Protein AF-A0A0C2DVJ7-F1 (afdb_monomer_lite)

Structure (mmCIF, N/CA/C/O backbone):
data_AF-A0A0C2DVJ7-F1
#
_entry.id   AF-A0A0C2DVJ7-F1
#
loop_
_atom_site.group_PDB
_atom_site.id
_atom_site.type_symbol
_atom_site.label_atom_id
_atom_site.label_alt_id
_atom_site.label_comp_id
_atom_site.label_asym_id
_atom_site.label_entity_id
_atom_site.label_seq_id
_atom_site.pdbx_PDB_ins_code
_atom_site.Cartn_x
_atom_site.Cartn_y
_atom_site.Cartn_z
_atom_site.occupancy
_atom_site.B_iso_or_equiv
_atom_site.auth_seq_id
_atom_site.auth_comp_id
_atom_site.auth_asym_id
_atom_site.auth_atom_id
_atom_site.pdbx_PDB_model_num
ATOM 1 N N . MET A 1 1 ? -16.465 5.900 8.524 1.00 79.44 1 MET A N 1
ATOM 2 C CA . MET A 1 1 ? -15.133 6.491 8.784 1.00 79.44 1 MET A CA 1
ATOM 3 C C . MET A 1 1 ? -14.149 5.892 7.793 1.00 79.44 1 MET A C 1
ATOM 5 O O . MET A 1 1 ? -14.218 4.691 7.573 1.00 79.44 1 MET A O 1
ATOM 9 N N . LEU A 1 2 ? -13.291 6.706 7.175 1.00 87.19 2 LEU A N 1
ATOM 10 C CA . LEU A 1 2 ? -12.250 6.259 6.244 1.00 87.19 2 LEU A CA 1
ATOM 11 C C . LEU A 1 2 ? -10.895 6.259 6.957 1.00 87.19 2 LEU A C 1
ATOM 13 O O . LEU A 1 2 ? -10.567 7.232 7.633 1.00 87.19 2 LEU A O 1
ATOM 17 N N . ILE A 1 3 ? -10.114 5.195 6.780 1.00 90.06 3 ILE A N 1
ATOM 18 C CA . ILE A 1 3 ? -8.724 5.129 7.235 1.00 90.06 3 ILE A CA 1
ATOM 19 C C . ILE A 1 3 ? -7.843 4.972 6.000 1.00 90.06 3 ILE A C 1
ATOM 21 O O . ILE A 1 3 ? -7.950 3.977 5.287 1.00 90.06 3 ILE A O 1
ATOM 25 N N . ALA A 1 4 ? -7.007 5.970 5.733 1.00 91.56 4 ALA A N 1
ATOM 26 C CA . ALA A 1 4 ? -6.035 5.954 4.652 1.00 91.56 4 ALA A CA 1
ATOM 27 C C . ALA A 1 4 ? -4.652 5.647 5.232 1.00 91.56 4 ALA A C 1
ATOM 29 O O . ALA A 1 4 ? -4.173 6.368 6.103 1.00 91.56 4 ALA A O 1
ATOM 30 N N . ASN A 1 5 ? -4.018 4.576 4.763 1.00 92.69 5 ASN A N 1
ATOM 31 C CA . ASN A 1 5 ? -2.687 4.178 5.206 1.00 92.69 5 ASN A CA 1
ATOM 32 C C . ASN A 1 5 ? -1.685 4.263 4.061 1.00 92.69 5 ASN A C 1
ATOM 34 O O . ASN A 1 5 ? -1.963 3.758 2.975 1.00 92.69 5 ASN A O 1
ATOM 38 N N . ASP A 1 6 ? -0.504 4.806 4.334 1.00 93.62 6 ASP A N 1
ATOM 39 C CA . ASP A 1 6 ? 0.631 4.723 3.423 1.00 93.62 6 ASP A CA 1
ATOM 40 C C . ASP A 1 6 ? 1.937 4.572 4.214 1.00 93.62 6 ASP A C 1
ATOM 42 O O . ASP A 1 6 ? 2.161 5.274 5.192 1.00 93.62 6 ASP A O 1
ATOM 46 N N . VAL A 1 7 ? 2.820 3.667 3.794 1.00 93.19 7 VAL A N 1
ATOM 47 C CA . VAL A 1 7 ? 4.122 3.461 4.451 1.00 93.19 7 VAL A CA 1
ATOM 48 C C . VAL A 1 7 ? 5.077 4.648 4.244 1.00 93.19 7 VAL A C 1
ATOM 50 O O . VAL A 1 7 ? 6.002 4.856 5.029 1.00 93.19 7 VAL A O 1
ATOM 53 N N . ASP A 1 8 ? 4.871 5.443 3.188 1.00 93.19 8 ASP A N 1
ATOM 54 C CA . ASP A 1 8 ? 5.684 6.618 2.891 1.00 93.19 8 ASP A CA 1
ATOM 55 C C . ASP A 1 8 ? 5.074 7.888 3.505 1.00 93.19 8 ASP A C 1
ATOM 57 O O . ASP A 1 8 ? 3.960 8.318 3.185 1.00 93.19 8 ASP A O 1
ATOM 61 N N . LYS A 1 9 ? 5.863 8.556 4.350 1.00 93.31 9 LYS A N 1
ATOM 62 C CA . LYS A 1 9 ? 5.444 9.782 5.041 1.00 93.31 9 LYS A CA 1
ATOM 63 C C . LYS A 1 9 ? 5.107 10.926 4.080 1.00 93.31 9 LYS A C 1
ATOM 65 O O . LYS A 1 9 ? 4.171 11.675 4.346 1.00 93.31 9 LYS A O 1
ATOM 70 N N . LYS A 1 10 ? 5.835 11.091 2.969 1.00 93.69 10 LYS A N 1
ATOM 71 C CA . LYS A 1 10 ? 5.572 12.165 1.991 1.00 93.69 10 LYS A CA 1
ATOM 72 C C . LYS A 1 10 ? 4.230 11.936 1.300 1.00 93.69 10 LYS A C 1
ATOM 74 O O . LYS A 1 10 ? 3.463 12.886 1.136 1.00 93.69 10 LYS A O 1
ATOM 79 N N . ARG A 1 11 ? 3.917 10.682 0.956 1.00 91.25 11 ARG A N 1
ATOM 80 C CA . ARG A 1 11 ? 2.602 10.301 0.421 1.00 91.25 11 ARG A CA 1
ATOM 81 C C . ARG A 1 11 ? 1.491 10.533 1.444 1.00 91.25 11 ARG A C 1
ATOM 83 O O . ARG A 1 11 ? 0.482 11.135 1.087 1.00 91.25 11 ARG A O 1
ATOM 90 N N . CYS A 1 12 ? 1.708 10.201 2.718 1.00 91.81 12 CYS A N 1
ATOM 91 C CA . CYS A 1 12 ? 0.783 10.561 3.800 1.00 91.81 12 CYS A CA 1
ATOM 92 C C . CYS A 1 12 ? 0.524 12.075 3.875 1.00 91.81 12 CYS A C 1
ATOM 94 O O . CYS A 1 12 ? -0.629 12.497 3.939 1.00 91.81 12 CYS A O 1
ATOM 96 N N . TYR A 1 13 ? 1.565 12.913 3.817 1.00 91.44 13 TYR A N 1
ATOM 97 C CA . TYR A 1 13 ? 1.393 14.371 3.818 1.00 91.44 13 TYR A CA 1
ATOM 98 C C . TYR A 1 13 ? 0.570 14.860 2.628 1.00 91.44 13 TYR A C 1
ATOM 100 O O . TYR A 1 13 ? -0.304 15.711 2.797 1.00 91.44 13 TYR A O 1
ATOM 108 N N . MET A 1 14 ? 0.809 14.307 1.439 1.00 90.12 14 MET A N 1
ATOM 109 C CA . MET A 1 14 ? 0.010 14.608 0.254 1.00 90.12 14 MET A CA 1
ATOM 110 C C . MET A 1 14 ? -1.457 14.205 0.453 1.00 90.12 14 MET A C 1
ATOM 112 O O . MET A 1 14 ? -2.342 15.005 0.147 1.00 90.12 14 MET A O 1
ATOM 116 N N . LEU A 1 15 ? -1.717 13.017 1.009 1.00 87.06 15 LEU A N 1
ATOM 117 C CA . LEU A 1 15 ? -3.066 12.547 1.328 1.00 87.06 15 LEU A CA 1
ATOM 118 C C . LEU A 1 15 ? -3.756 13.485 2.312 1.00 87.06 15 LEU A C 1
ATOM 120 O O . LEU A 1 15 ? -4.873 13.908 2.043 1.00 87.06 15 LEU A O 1
ATOM 124 N N . ILE A 1 16 ? -3.095 13.885 3.397 1.00 88.81 16 ILE A N 1
ATOM 125 C CA . ILE A 1 16 ? -3.630 14.850 4.369 1.00 88.81 16 ILE A CA 1
ATOM 126 C C . ILE A 1 16 ? -3.984 16.161 3.664 1.00 88.81 16 ILE A C 1
ATOM 128 O O . ILE A 1 16 ? -5.084 16.686 3.821 1.00 88.81 16 ILE A O 1
ATOM 132 N N . HIS A 1 17 ? -3.079 16.681 2.835 1.00 86.75 17 HIS A N 1
ATOM 133 C CA . HIS A 1 17 ? -3.306 17.933 2.123 1.00 86.75 17 HIS A CA 1
ATOM 134 C C . HIS A 1 17 ? -4.492 17.843 1.154 1.00 86.75 17 HIS A C 1
ATOM 136 O O . HIS A 1 17 ? -5.302 18.763 1.084 1.00 86.75 17 HIS A O 1
ATOM 142 N N . GLN A 1 18 ? -4.617 16.743 0.414 1.00 83.88 18 GLN A N 1
ATOM 143 C CA . GLN A 1 18 ? -5.711 16.536 -0.532 1.00 83.88 18 GLN A CA 1
ATOM 144 C C . GLN A 1 18 ? -7.040 16.273 0.191 1.00 83.88 18 GLN A C 1
ATOM 146 O O . GLN A 1 18 ? -8.050 16.892 -0.130 1.00 83.88 18 GLN A O 1
ATOM 151 N N . THR A 1 19 ? -7.045 15.401 1.195 1.00 80.00 19 THR A N 1
ATOM 152 C CA . THR A 1 19 ? -8.262 14.930 1.876 1.00 80.00 19 THR A CA 1
ATOM 153 C C . THR A 1 19 ? -8.768 15.846 2.982 1.00 80.00 19 THR A C 1
ATOM 155 O O . THR A 1 19 ? -9.942 15.754 3.301 1.00 80.00 19 THR A O 1
ATOM 158 N N . LEU A 1 20 ? -7.940 16.714 3.574 1.00 72.00 20 LEU A N 1
ATOM 159 C CA . LEU A 1 20 ? -8.402 17.678 4.584 1.00 72.00 20 LEU A CA 1
ATOM 160 C C . LEU A 1 20 ? -8.606 19.084 4.017 1.00 72.00 20 LEU A C 1
ATOM 162 O O . LEU A 1 20 ? -9.473 19.801 4.505 1.00 72.00 20 LEU A O 1
ATOM 166 N N . LYS A 1 21 ? -7.823 19.507 3.008 1.00 69.75 21 LYS A N 1
ATOM 167 C CA . LYS A 1 21 ? -7.924 20.879 2.467 1.00 69.75 21 LYS A CA 1
ATOM 168 C C . LYS A 1 21 ? -8.808 21.009 1.229 1.00 69.75 21 LYS A C 1
ATOM 170 O O . LYS A 1 21 ? -9.317 22.098 0.992 1.00 69.75 21 LYS A O 1
ATOM 175 N N . ARG A 1 22 ? -8.958 19.961 0.405 1.00 66.81 22 ARG A N 1
ATOM 176 C CA . ARG A 1 22 ? -9.763 20.036 -0.837 1.00 66.81 22 ARG A CA 1
ATOM 177 C C . ARG A 1 22 ? -11.135 19.393 -0.716 1.00 66.81 22 ARG A C 1
ATOM 179 O O . ARG A 1 22 ? -12.101 19.926 -1.250 1.00 66.81 22 ARG A O 1
ATOM 186 N N . PHE A 1 23 ? -11.224 18.266 -0.026 1.00 65.75 23 PHE A N 1
ATOM 187 C CA . PHE A 1 23 ? -12.475 17.557 0.200 1.00 65.75 23 PHE A CA 1
ATOM 188 C C . PHE A 1 23 ? -12.788 17.709 1.684 1.00 65.75 23 PHE A C 1
ATOM 190 O O . PHE A 1 23 ? -12.004 17.267 2.503 1.00 65.75 23 PHE A O 1
ATOM 197 N N . HIS A 1 24 ? -13.868 18.379 2.079 1.00 65.31 24 HIS A N 1
ATOM 198 C CA . HIS A 1 24 ? -14.214 18.568 3.497 1.00 65.31 24 HIS A CA 1
ATOM 199 C C . HIS A 1 24 ? -14.736 17.256 4.125 1.00 65.31 24 HIS A C 1
ATOM 201 O O . HIS A 1 24 ? -15.850 17.182 4.637 1.00 65.31 24 HIS A O 1
ATOM 207 N N . THR A 1 25 ? -13.963 16.174 4.036 1.00 64.12 25 THR A N 1
ATOM 208 C CA . THR A 1 25 ? -14.305 14.869 4.597 1.00 64.12 25 THR A CA 1
ATOM 209 C C . THR A 1 25 ? -14.057 14.878 6.099 1.00 64.12 25 THR A C 1
ATOM 211 O O . THR A 1 25 ? -12.952 14.616 6.561 1.00 64.12 25 THR A O 1
ATOM 214 N N . ALA A 1 26 ? -15.112 15.147 6.871 1.00 65.94 26 ALA A N 1
ATOM 215 C CA . ALA A 1 26 ? -15.073 15.235 8.333 1.00 65.94 26 ALA A CA 1
ATOM 216 C C . ALA A 1 26 ? -14.740 13.908 9.056 1.00 65.94 26 ALA A C 1
ATOM 218 O O . ALA A 1 26 ? -14.586 13.891 10.272 1.00 65.94 26 ALA A O 1
ATOM 219 N N . SER A 1 27 ? -14.627 12.785 8.336 1.00 82.12 27 SER A N 1
ATOM 220 C CA . SER A 1 27 ? -14.412 11.453 8.919 1.00 82.12 27 SER A CA 1
ATOM 221 C C . SER A 1 27 ? -13.315 10.654 8.201 1.00 82.12 27 SER A C 1
ATOM 223 O O . SER A 1 27 ? -13.559 9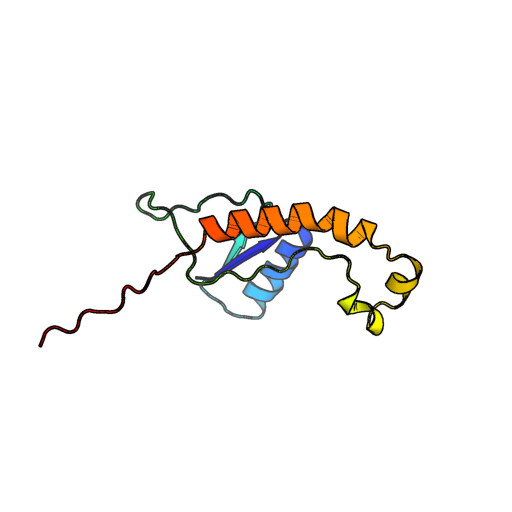.522 7.765 1.00 82.12 27 SER A O 1
ATOM 225 N N . CYS A 1 28 ? -12.134 11.250 8.033 1.00 86.06 28 CYS A N 1
ATOM 226 C CA . CYS A 1 28 ? -10.951 10.600 7.467 1.00 86.06 28 CYS A CA 1
ATOM 227 C C . CYS A 1 28 ? -9.792 10.634 8.470 1.00 86.06 28 CYS A C 1
ATOM 229 O O . CYS A 1 28 ? -9.520 11.673 9.067 1.00 86.06 28 CYS A O 1
ATOM 231 N N . VAL A 1 29 ? -9.106 9.507 8.633 1.00 89.19 29 VAL A N 1
ATOM 232 C CA . VAL A 1 29 ? -7.879 9.392 9.425 1.00 89.19 29 VAL A CA 1
ATOM 233 C C . VAL A 1 29 ? -6.771 8.905 8.506 1.00 89.19 29 VAL A C 1
ATOM 235 O O . VAL A 1 29 ? -6.955 7.925 7.787 1.00 89.19 29 VAL A O 1
ATOM 238 N N . VAL A 1 30 ? -5.623 9.579 8.532 1.00 90.56 30 VAL A N 1
ATOM 239 C CA . VAL A 1 30 ? -4.424 9.144 7.807 1.00 90.56 30 VAL A CA 1
ATOM 240 C C . VAL A 1 30 ? -3.445 8.531 8.802 1.00 90.56 30 VAL A C 1
ATOM 242 O O . VAL A 1 30 ? -3.141 9.148 9.821 1.00 90.56 30 VAL A O 1
ATOM 245 N N . ILE A 1 31 ? -2.961 7.328 8.507 1.00 92.25 31 ILE A N 1
ATOM 246 C CA . ILE A 1 31 ? -1.966 6.599 9.301 1.00 92.25 31 ILE A CA 1
ATOM 247 C C . ILE A 1 31 ? -0.763 6.225 8.430 1.00 92.25 31 ILE A C 1
ATOM 249 O O . ILE A 1 31 ? -0.868 6.175 7.205 1.00 92.25 31 ILE A O 1
ATOM 253 N N . CYS A 1 32 ? 0.385 6.002 9.068 1.00 93.88 32 CYS A N 1
ATOM 254 C CA . CYS A 1 32 ? 1.648 5.729 8.389 1.00 93.88 32 CYS A CA 1
ATOM 255 C C . CYS A 1 32 ? 2.277 4.445 8.929 1.00 93.88 32 CYS A C 1
ATOM 257 O O . CYS A 1 32 ? 3.200 4.496 9.736 1.00 93.88 32 CYS A O 1
ATOM 259 N N . GLU A 1 33 ? 1.760 3.300 8.495 1.00 93.19 33 GLU A N 1
ATOM 260 C CA . GLU A 1 33 ? 2.196 1.980 8.946 1.00 93.19 33 GLU A CA 1
ATOM 261 C C . GLU A 1 33 ? 2.436 1.024 7.770 1.00 93.19 33 GLU A C 1
ATOM 263 O O . GLU A 1 33 ? 1.876 1.172 6.679 1.00 93.19 33 GLU A O 1
ATOM 268 N N . ASP A 1 34 ? 3.255 -0.003 7.995 1.00 92.75 34 ASP A N 1
ATOM 269 C CA . ASP A 1 34 ? 3.414 -1.101 7.038 1.00 92.75 34 ASP A CA 1
ATOM 270 C C . ASP A 1 34 ? 2.115 -1.919 6.961 1.00 92.75 34 ASP A C 1
ATOM 272 O O . ASP A 1 34 ? 1.685 -2.528 7.941 1.00 92.75 34 ASP A O 1
ATOM 276 N N . ALA A 1 35 ? 1.495 -1.970 5.779 1.00 92.12 35 ALA A N 1
ATOM 277 C CA . ALA A 1 35 ? 0.233 -2.670 5.557 1.00 92.12 35 ALA A CA 1
ATOM 278 C C . ALA A 1 35 ? 0.310 -4.176 5.872 1.00 92.12 35 ALA A C 1
ATOM 280 O O . ALA A 1 35 ? -0.675 -4.747 6.343 1.00 92.12 35 ALA A O 1
ATOM 281 N N . ALA A 1 36 ? 1.471 -4.813 5.681 1.00 92.50 36 ALA A N 1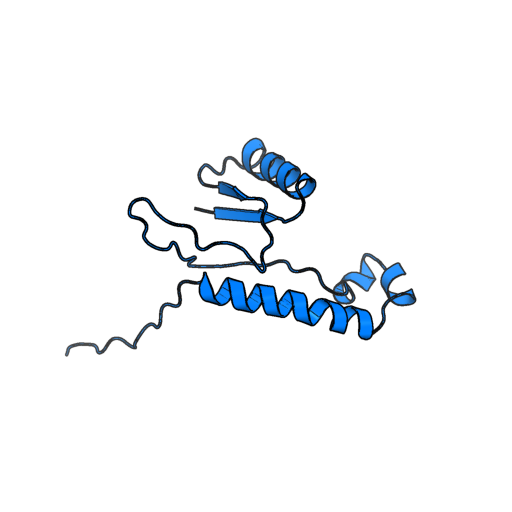
ATOM 282 C CA . ALA A 1 36 ? 1.667 -6.225 6.018 1.00 92.50 36 ALA A CA 1
ATOM 283 C C . ALA A 1 36 ? 1.645 -6.474 7.538 1.00 92.50 36 ALA A C 1
ATOM 285 O O . ALA A 1 36 ? 1.371 -7.585 7.992 1.00 92.50 36 ALA A O 1
ATOM 286 N N . ARG A 1 37 ? 1.917 -5.433 8.334 1.00 92.69 37 ARG A N 1
ATOM 287 C CA . ARG A 1 37 ? 2.034 -5.483 9.798 1.00 92.69 37 ARG A CA 1
ATOM 288 C C . ARG A 1 37 ? 1.065 -4.548 10.516 1.00 92.69 37 ARG A C 1
ATOM 290 O O . ARG A 1 37 ? 1.193 -4.371 11.725 1.00 92.69 37 ARG A O 1
ATOM 297 N N . MET A 1 38 ? 0.100 -3.984 9.790 1.00 91.75 38 MET A N 1
ATOM 298 C CA . MET A 1 38 ? -0.921 -3.077 10.312 1.00 91.75 38 MET A CA 1
ATOM 299 C C . MET A 1 38 ? -1.489 -3.648 11.613 1.00 91.75 38 MET A C 1
ATOM 301 O O . MET A 1 38 ? -1.828 -4.822 11.600 1.00 91.75 38 MET A O 1
ATOM 305 N N . PRO A 1 39 ? -1.598 -2.933 12.739 1.00 90.88 39 PRO A N 1
ATOM 306 C CA . PRO A 1 39 ? -2.193 -3.478 13.962 1.00 90.88 39 PRO A CA 1
ATOM 307 C C . PRO A 1 39 ? -3.720 -3.626 13.856 1.00 90.88 39 PRO A C 1
ATOM 309 O O . PRO A 1 39 ? -4.359 -3.050 12.978 1.00 90.88 39 PRO A O 1
ATOM 312 N N . VAL A 1 40 ? -4.326 -4.445 14.725 1.00 89.94 40 VAL A N 1
ATOM 313 C CA . VAL A 1 40 ? -5.791 -4.443 14.877 1.00 89.94 40 VAL A CA 1
ATOM 314 C C . VAL A 1 40 ? -6.137 -3.178 15.646 1.00 89.94 40 VAL A C 1
ATOM 316 O O . VAL A 1 40 ? -5.699 -3.010 16.783 1.00 89.94 40 VAL A O 1
ATOM 319 N N . LEU A 1 41 ? -6.869 -2.273 15.004 1.00 88.44 41 LEU A N 1
ATOM 320 C CA . LEU A 1 41 ? -7.317 -1.050 15.654 1.00 88.44 41 LEU A CA 1
ATOM 321 C C . LEU A 1 41 ? -8.375 -1.402 16.697 1.00 88.44 41 LEU A C 1
ATOM 323 O O . LEU A 1 41 ? -9.167 -2.317 16.485 1.00 88.44 41 LEU A O 1
ATOM 327 N N . LYS A 1 42 ? -8.388 -0.684 17.816 1.00 88.75 42 LYS A N 1
ATOM 328 C CA . LYS A 1 42 ? -9.327 -0.929 18.911 1.00 88.75 42 LYS A CA 1
ATOM 329 C C . LYS A 1 42 ? -10.273 0.251 19.094 1.00 88.75 42 LYS A C 1
ATOM 331 O O . LYS A 1 42 ? -9.871 1.403 18.930 1.00 88.75 42 LYS A O 1
ATOM 336 N N . GLY A 1 43 ? -11.536 -0.052 19.381 1.00 84.19 43 GLY A N 1
ATOM 337 C CA . GLY A 1 43 ? -12.579 0.932 19.661 1.00 84.19 43 GLY A CA 1
ATOM 338 C C . GLY A 1 43 ? -12.548 1.454 21.101 1.00 84.19 43 GLY A C 1
ATOM 339 O O . GLY A 1 43 ? -11.610 1.210 21.856 1.00 84.19 43 GLY A O 1
ATOM 340 N N . LYS A 1 44 ? -13.610 2.169 21.496 1.00 79.12 44 LYS A N 1
ATOM 341 C CA . LYS A 1 44 ? -13.753 2.762 22.842 1.00 79.12 44 LYS A CA 1
ATOM 342 C C . LYS A 1 44 ? -13.798 1.735 23.984 1.00 79.12 44 LYS A C 1
ATOM 344 O O . LYS A 1 44 ? -13.510 2.104 25.114 1.00 79.12 44 LYS A O 1
ATOM 349 N N . GLU A 1 45 ? -14.137 0.484 23.689 1.00 85.44 45 GLU A N 1
ATOM 350 C CA . GLU A 1 45 ? -14.311 -0.598 24.670 1.00 85.44 45 GLU A CA 1
ATOM 351 C C . GLU A 1 45 ? -13.252 -1.704 24.505 1.00 85.44 45 GLU A C 1
ATOM 353 O O . GLU A 1 45 ? -13.495 -2.853 24.835 1.00 85.44 45 GLU A O 1
ATOM 358 N N . ASP A 1 46 ? -12.085 -1.380 23.933 1.00 83.50 46 ASP A N 1
ATOM 359 C CA . ASP A 1 46 ? -11.021 -2.345 23.576 1.00 83.50 46 ASP A CA 1
ATOM 360 C C . ASP A 1 46 ? -11.440 -3.407 22.531 1.00 83.50 46 ASP A C 1
ATOM 362 O O . ASP A 1 46 ? -10.635 -4.244 22.122 1.00 83.50 46 ASP A O 1
ATOM 366 N N . GLU A 1 47 ? -12.670 -3.317 22.020 1.00 86.69 47 GLU A N 1
ATOM 367 C CA . GLU A 1 47 ? -13.196 -4.176 20.963 1.00 86.69 47 GLU A CA 1
ATOM 368 C C . GLU A 1 47 ? -12.409 -4.013 19.648 1.00 86.69 47 GLU A C 1
ATOM 370 O O . GLU A 1 47 ? -12.125 -2.879 19.225 1.00 86.69 47 GLU A O 1
ATOM 375 N N . PRO A 1 48 ? -12.061 -5.121 18.964 1.00 85.75 48 PRO A N 1
ATOM 376 C CA . PRO A 1 48 ? -11.315 -5.084 17.717 1.00 85.75 48 PRO A CA 1
ATOM 377 C C . PRO A 1 48 ? -12.167 -4.484 16.596 1.00 85.75 48 PRO A C 1
ATOM 379 O O . PRO A 1 48 ? -13.189 -5.033 16.181 1.00 85.75 48 PRO A O 1
ATOM 382 N N . LEU A 1 49 ? -11.704 -3.365 16.051 1.00 88.12 49 LEU A N 1
ATOM 383 C CA . LEU A 1 49 ? -12.325 -2.689 14.926 1.00 88.12 49 LEU A CA 1
ATOM 384 C C . LEU A 1 49 ? -12.007 -3.454 13.637 1.00 88.12 49 LEU A C 1
ATOM 386 O O . LEU A 1 49 ? -10.844 -3.655 13.279 1.00 88.12 49 LEU A O 1
ATOM 390 N N . LYS A 1 50 ? -13.062 -3.860 12.929 1.00 89.44 50 LYS A N 1
ATOM 391 C CA . LYS A 1 50 ? -12.983 -4.480 11.602 1.00 89.44 50 LYS A CA 1
ATOM 392 C C . LYS A 1 50 ? -13.533 -3.542 10.535 1.00 89.44 50 LYS A C 1
ATOM 394 O O . LYS A 1 50 ? -14.363 -2.683 10.820 1.00 89.44 50 LYS A O 1
ATOM 399 N N . PHE A 1 51 ? -13.073 -3.721 9.303 1.00 89.88 51 PHE A N 1
ATOM 400 C CA . PHE A 1 51 ? -13.507 -2.925 8.158 1.00 89.88 51 PHE A CA 1
ATOM 401 C C . PHE A 1 51 ? -14.571 -3.658 7.343 1.00 89.88 51 PHE A C 1
ATOM 403 O O . PHE A 1 51 ? -14.367 -4.807 6.961 1.00 89.88 51 PHE A O 1
ATOM 410 N N . ASP A 1 52 ? -15.652 -2.971 6.975 1.00 89.88 52 ASP A N 1
ATOM 411 C CA . ASP A 1 52 ? -16.666 -3.513 6.055 1.00 89.88 52 ASP A CA 1
ATOM 412 C C . ASP A 1 52 ? -16.142 -3.662 4.619 1.00 89.88 52 ASP A C 1
ATOM 414 O O . ASP A 1 52 ? -16.625 -4.484 3.836 1.00 89.88 52 ASP A O 1
ATOM 418 N N . ARG A 1 53 ? -15.182 -2.807 4.242 1.00 89.94 53 ARG A N 1
ATOM 419 C CA . ARG A 1 53 ? -14.563 -2.727 2.913 1.00 89.94 53 ARG A CA 1
ATOM 420 C C . ARG A 1 53 ? -13.111 -2.308 3.052 1.00 89.94 53 ARG A C 1
ATOM 422 O O . ARG A 1 53 ? -12.808 -1.365 3.776 1.00 89.94 53 ARG A O 1
ATOM 429 N N . ILE A 1 54 ? -12.234 -2.993 2.327 1.00 91.00 54 ILE A N 1
ATOM 430 C CA . ILE A 1 54 ? -10.809 -2.682 2.268 1.00 91.00 54 ILE A CA 1
ATOM 431 C C . ILE A 1 54 ? -10.417 -2.567 0.798 1.00 91.00 54 ILE A C 1
ATOM 433 O O . ILE A 1 54 ? -10.712 -3.458 0.005 1.00 91.00 54 ILE A O 1
ATOM 437 N N . LEU A 1 55 ? -9.748 -1.470 0.451 1.00 91.88 55 LEU A N 1
ATOM 438 C CA . LEU A 1 55 ? -9.080 -1.284 -0.832 1.00 91.88 55 LEU A CA 1
ATOM 439 C C . LEU A 1 55 ? -7.578 -1.236 -0.571 1.00 91.88 55 LEU A C 1
ATOM 441 O O . LEU A 1 55 ? -7.135 -0.531 0.335 1.00 91.88 55 LEU A O 1
ATOM 445 N N . CYS A 1 56 ? -6.804 -1.974 -1.359 1.00 91.12 56 CYS A N 1
ATOM 446 C CA . CYS A 1 56 ? -5.356 -1.991 -1.241 1.00 91.12 56 CYS A CA 1
ATOM 447 C C . CYS A 1 56 ? -4.713 -1.782 -2.605 1.00 91.12 56 CYS A C 1
ATOM 449 O O . CYS A 1 56 ? -4.952 -2.558 -3.528 1.00 91.12 56 CYS A O 1
ATOM 451 N N . ASP A 1 57 ? -3.904 -0.733 -2.698 1.00 89.38 57 ASP A N 1
ATOM 452 C CA . ASP A 1 57 ? -3.041 -0.461 -3.839 1.00 89.38 57 ASP A CA 1
ATOM 453 C C . ASP A 1 57 ? -1.621 -0.909 -3.472 1.00 89.38 57 ASP A C 1
ATOM 455 O O . ASP A 1 57 ? -0.896 -0.225 -2.746 1.00 89.38 57 ASP A O 1
ATOM 459 N N . VAL A 1 58 ? -1.275 -2.137 -3.859 1.00 88.94 58 VAL A N 1
ATOM 460 C CA . VAL A 1 58 ? 0.016 -2.755 -3.533 1.00 88.94 58 VAL A CA 1
ATOM 461 C C . VAL A 1 58 ? 1.042 -2.471 -4.618 1.00 88.94 58 VAL A C 1
ATOM 463 O O . VAL A 1 58 ? 0.722 -2.414 -5.805 1.00 88.94 58 VAL A O 1
ATOM 466 N N . ILE A 1 59 ? 2.312 -2.376 -4.219 1.00 88.62 59 ILE A N 1
ATOM 467 C CA . ILE A 1 59 ? 3.415 -2.305 -5.179 1.00 88.62 59 ILE A CA 1
ATOM 468 C C . ILE A 1 59 ? 3.372 -3.552 -6.067 1.00 88.62 59 ILE A C 1
ATOM 470 O O . ILE A 1 59 ? 3.273 -4.682 -5.584 1.00 88.62 59 ILE A O 1
ATOM 474 N N . CYS A 1 60 ? 3.448 -3.335 -7.374 1.00 89.81 60 CYS A N 1
ATOM 475 C CA . CYS A 1 60 ? 3.477 -4.372 -8.394 1.00 89.81 60 CYS A CA 1
ATOM 476 C C . CYS A 1 60 ? 4.608 -4.108 -9.390 1.00 89.81 60 CYS A C 1
ATOM 478 O O . CYS A 1 60 ? 5.248 -3.058 -9.357 1.00 89.81 60 CYS A O 1
ATOM 480 N N . SER A 1 61 ? 4.855 -5.070 -10.277 1.00 90.06 61 SER A N 1
ATOM 481 C CA . SER A 1 61 ? 5.893 -4.994 -11.311 1.00 90.06 61 SER A CA 1
ATOM 482 C C . SER A 1 61 ? 5.656 -3.901 -12.359 1.00 90.06 61 SER A C 1
ATOM 484 O O . SER A 1 61 ? 6.567 -3.571 -13.113 1.00 90.06 61 SER A O 1
ATOM 486 N N . GLY A 1 62 ? 4.452 -3.323 -12.416 1.00 87.25 62 GLY A N 1
ATOM 487 C CA . GLY A 1 62 ? 4.153 -2.169 -13.265 1.00 87.25 62 GLY A CA 1
ATOM 488 C C . GLY A 1 62 ? 4.015 -2.478 -14.761 1.00 87.25 62 GLY A C 1
ATOM 489 O O . GLY A 1 62 ? 3.881 -1.548 -15.554 1.00 87.25 62 GLY A O 1
ATOM 490 N N . ASP A 1 63 ? 3.977 -3.746 -15.164 1.00 87.50 63 ASP A N 1
ATOM 491 C CA . ASP A 1 63 ? 3.764 -4.211 -16.545 1.00 87.50 63 ASP A CA 1
ATOM 492 C C . ASP A 1 63 ? 2.426 -3.731 -17.141 1.00 87.50 63 ASP A C 1
ATOM 494 O O . ASP A 1 63 ? 2.340 -3.386 -18.317 1.00 87.50 63 ASP A O 1
ATOM 498 N N . GLY A 1 64 ? 1.390 -3.542 -16.320 1.00 88.56 64 GLY A N 1
ATOM 499 C CA . GLY A 1 64 ? 0.138 -2.905 -16.755 1.00 88.56 64 GLY A CA 1
ATOM 500 C C . GLY A 1 64 ? 0.273 -1.418 -17.132 1.00 88.56 64 GLY A C 1
ATOM 501 O O . GLY A 1 64 ? -0.663 -0.818 -17.666 1.00 88.56 64 GLY A O 1
ATOM 502 N N . THR A 1 65 ? 1.425 -0.795 -16.863 1.00 89.94 65 THR A N 1
ATOM 503 C CA . THR A 1 65 ? 1.662 0.639 -17.085 1.00 89.94 65 THR A CA 1
ATOM 504 C C . THR A 1 65 ? 2.532 0.947 -18.303 1.00 89.94 65 THR A C 1
ATOM 506 O O . THR A 1 65 ? 2.794 2.121 -18.555 1.00 89.94 65 THR A O 1
ATOM 509 N N . LEU A 1 66 ? 2.893 -0.054 -19.118 1.00 88.25 66 LEU A N 1
ATOM 510 C CA . LEU A 1 66 ? 3.783 0.091 -20.286 1.00 88.25 66 LEU A CA 1
ATOM 511 C C . LEU A 1 66 ? 3.395 1.237 -21.233 1.00 88.25 66 LEU A C 1
ATOM 513 O O . LEU A 1 66 ? 4.258 1.946 -21.737 1.00 88.25 66 LEU A O 1
ATOM 517 N N . ARG A 1 67 ? 2.092 1.489 -21.423 1.00 91.62 67 ARG A N 1
ATOM 518 C CA . ARG A 1 67 ? 1.605 2.625 -22.229 1.00 91.62 67 ARG A CA 1
ATOM 519 C C . ARG A 1 67 ? 2.035 3.989 -21.672 1.00 91.62 67 ARG A C 1
ATOM 521 O O . ARG A 1 67 ? 2.275 4.909 -22.443 1.00 91.62 67 ARG A O 1
ATOM 528 N N . LYS A 1 68 ? 2.045 4.146 -20.345 1.00 91.44 68 LYS A N 1
ATOM 529 C CA . LYS A 1 68 ? 2.379 5.403 -19.650 1.00 91.44 68 LYS A CA 1
ATOM 530 C C . LYS A 1 68 ? 3.859 5.494 -19.285 1.00 91.44 68 LYS A C 1
ATOM 532 O O . LYS A 1 68 ? 4.366 6.599 -19.145 1.00 91.44 68 LYS A O 1
ATOM 537 N N . ASN A 1 69 ? 4.520 4.355 -19.105 1.00 86.38 69 ASN A N 1
ATOM 538 C CA . ASN A 1 69 ? 5.929 4.272 -18.754 1.00 86.38 69 ASN A CA 1
ATOM 539 C C . ASN A 1 69 ? 6.633 3.202 -19.616 1.00 86.38 69 ASN A C 1
ATOM 541 O O . ASN A 1 69 ? 6.863 2.083 -19.150 1.00 86.38 69 ASN A O 1
ATOM 545 N N . PRO A 1 70 ? 6.945 3.520 -20.887 1.00 88.56 70 PRO A N 1
ATOM 546 C CA . PRO A 1 70 ? 7.495 2.552 -21.838 1.00 88.56 70 PRO A CA 1
ATOM 547 C C . PRO A 1 70 ? 8.894 2.052 -21.454 1.00 88.56 70 PRO A C 1
ATOM 549 O O . PRO A 1 70 ? 9.283 0.960 -21.863 1.00 88.56 70 PRO A O 1
ATOM 552 N N . GLU A 1 71 ? 9.632 2.792 -20.621 1.00 89.69 71 GLU A N 1
ATOM 553 C CA . GLU A 1 71 ? 10.956 2.389 -20.129 1.00 89.69 71 GLU A CA 1
ATOM 554 C C . GLU A 1 71 ? 10.928 1.100 -19.300 1.00 89.69 71 GLU A C 1
ATOM 556 O O . GLU A 1 71 ? 11.939 0.400 -19.219 1.00 89.69 71 GLU A O 1
ATOM 561 N N . ILE A 1 72 ? 9.776 0.764 -18.704 1.00 88.88 72 ILE A N 1
ATOM 562 C CA . ILE A 1 72 ? 9.599 -0.480 -17.947 1.00 88.88 72 ILE A CA 1
ATOM 563 C C . ILE A 1 72 ? 9.817 -1.687 -18.859 1.00 88.88 72 ILE A C 1
ATOM 565 O O . ILE A 1 72 ? 10.442 -2.645 -18.422 1.00 88.88 72 ILE A O 1
ATOM 569 N N . TRP A 1 73 ? 9.395 -1.635 -20.130 1.00 86.56 73 TRP A N 1
ATOM 570 C CA . TRP A 1 73 ? 9.511 -2.776 -21.048 1.00 86.56 73 TRP A CA 1
ATOM 571 C C . TRP A 1 73 ? 10.946 -3.285 -21.176 1.00 86.56 73 TRP A C 1
ATOM 573 O O . TRP A 1 73 ? 11.191 -4.485 -21.177 1.00 86.56 73 TRP A O 1
ATOM 583 N N . ALA A 1 74 ? 11.899 -2.357 -21.257 1.00 88.50 74 ALA A N 1
ATOM 584 C CA . ALA A 1 74 ? 13.302 -2.684 -21.462 1.00 88.50 74 ALA A CA 1
ATOM 585 C C . ALA A 1 74 ? 13.975 -3.281 -20.214 1.00 88.50 74 ALA A C 1
ATOM 587 O O . ALA A 1 74 ? 15.035 -3.889 -20.331 1.00 88.50 74 ALA A O 1
ATOM 588 N N . LYS A 1 75 ? 13.396 -3.075 -19.025 1.00 88.62 75 LYS A N 1
ATOM 589 C CA . LYS A 1 75 ? 13.975 -3.481 -17.734 1.00 88.62 75 LYS A CA 1
ATOM 590 C C . LYS A 1 75 ? 13.191 -4.595 -17.048 1.00 88.62 75 LYS A C 1
ATOM 592 O O . LYS A 1 75 ? 13.722 -5.217 -16.138 1.00 88.62 75 LYS A O 1
ATOM 597 N N . TRP A 1 76 ? 11.942 -4.808 -17.446 1.00 91.12 76 TRP A N 1
ATOM 598 C CA . TRP A 1 76 ? 11.039 -5.730 -16.781 1.00 91.12 76 TRP A CA 1
ATOM 599 C C . TRP A 1 76 ? 11.477 -7.176 -16.986 1.00 91.12 76 TRP A C 1
ATOM 601 O O . TRP A 1 76 ? 11.729 -7.618 -18.109 1.00 91.12 76 TRP A O 1
ATOM 611 N N . THR A 1 77 ? 11.504 -7.927 -15.891 1.00 91.31 77 THR A N 1
ATOM 612 C CA . THR A 1 77 ? 11.743 -9.366 -15.888 1.00 91.31 77 THR A CA 1
ATOM 613 C C . THR A 1 77 ? 10.654 -10.094 -15.094 1.00 91.31 77 THR A C 1
ATOM 615 O O . THR A 1 77 ? 10.091 -9.537 -14.146 1.00 91.31 77 THR A O 1
ATOM 618 N N . PRO A 1 78 ? 10.363 -11.372 -15.400 1.00 91.50 78 PRO A N 1
ATOM 619 C CA . PRO A 1 78 ? 9.452 -12.179 -14.585 1.00 91.50 78 PRO A CA 1
ATOM 620 C C . PRO A 1 78 ? 9.870 -12.266 -13.106 1.00 91.50 78 PRO A C 1
ATOM 622 O O . PRO A 1 78 ? 9.024 -12.388 -12.219 1.00 91.50 78 PRO A O 1
ATOM 625 N N . GLN A 1 79 ? 11.173 -12.180 -12.830 1.00 92.38 79 GLN A N 1
ATOM 626 C CA . GLN A 1 79 ? 11.739 -12.1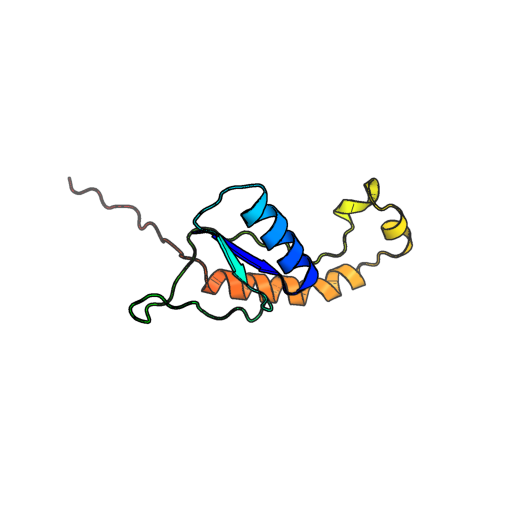81 -11.485 1.00 92.38 79 GLN A CA 1
ATOM 627 C C . GLN A 1 79 ? 11.280 -10.968 -10.664 1.00 92.38 79 GLN A C 1
ATOM 629 O O . GLN A 1 79 ? 11.046 -11.124 -9.467 1.00 92.38 79 GLN A O 1
ATOM 634 N N . ASP A 1 80 ? 11.077 -9.802 -11.286 1.00 89.25 80 ASP A N 1
ATOM 635 C CA . ASP A 1 80 ? 10.572 -8.605 -10.600 1.00 89.25 80 ASP A CA 1
ATOM 636 C C . ASP A 1 80 ? 9.152 -8.833 -10.063 1.00 89.25 80 ASP A C 1
ATOM 638 O O . ASP A 1 80 ? 8.850 -8.527 -8.907 1.00 89.25 80 ASP A O 1
ATOM 642 N N . ALA A 1 81 ? 8.282 -9.445 -10.875 1.00 89.12 81 ALA A N 1
ATOM 643 C CA . ALA A 1 81 ? 6.924 -9.797 -10.463 1.00 89.12 81 ALA A CA 1
ATOM 644 C C . ALA A 1 81 ? 6.924 -10.841 -9.332 1.00 89.12 81 ALA A C 1
ATOM 646 O O . ALA A 1 81 ? 6.225 -10.680 -8.328 1.00 89.12 81 ALA A O 1
ATOM 647 N N . LEU A 1 82 ? 7.749 -11.886 -9.457 1.00 92.81 82 LEU A N 1
ATOM 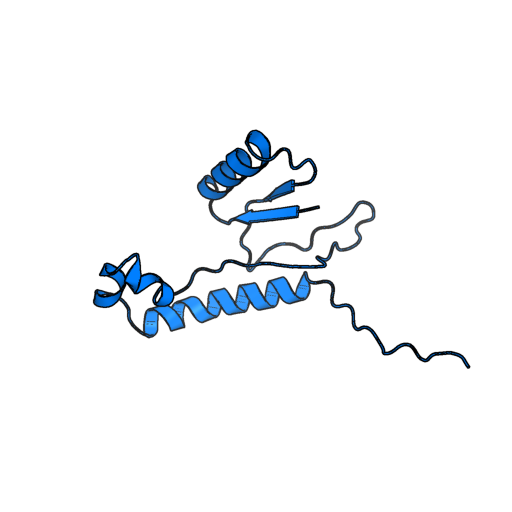648 C CA . LEU A 1 82 ? 7.874 -12.935 -8.439 1.00 92.81 82 LEU A CA 1
ATOM 649 C C . LEU A 1 82 ? 8.429 -12.398 -7.112 1.00 92.81 82 LEU A C 1
ATOM 651 O O . LEU A 1 82 ? 7.944 -12.783 -6.046 1.00 92.81 82 LEU A O 1
ATOM 655 N N . GLY A 1 83 ? 9.402 -11.485 -7.161 1.00 92.38 83 GLY A N 1
ATOM 656 C CA . GLY A 1 83 ? 9.979 -10.854 -5.974 1.00 92.38 83 GLY A CA 1
ATOM 657 C C . GLY A 1 83 ? 8.957 -10.043 -5.172 1.00 92.38 83 GLY A C 1
ATOM 658 O O . GLY A 1 83 ? 8.983 -10.051 -3.940 1.00 92.38 83 GLY A O 1
ATOM 659 N N . LEU A 1 84 ? 8.009 -9.398 -5.858 1.00 93.56 84 LEU A N 1
ATOM 660 C CA . LEU A 1 84 ? 6.949 -8.600 -5.233 1.00 93.56 84 LEU A CA 1
ATOM 661 C C . LEU A 1 84 ? 5.772 -9.447 -4.732 1.00 93.56 84 LEU A C 1
ATOM 663 O O . LEU A 1 84 ? 5.122 -9.068 -3.754 1.00 93.56 84 LEU A O 1
ATOM 667 N N . HIS A 1 85 ? 5.524 -10.612 -5.335 1.00 92.75 85 HIS A N 1
ATOM 668 C CA . HIS A 1 85 ? 4.386 -11.471 -4.998 1.00 92.75 85 HIS A CA 1
ATOM 669 C C . HIS A 1 85 ? 4.311 -11.819 -3.504 1.00 92.75 85 HIS A C 1
ATOM 671 O O . HIS A 1 85 ? 3.242 -11.750 -2.897 1.00 92.75 85 HIS A O 1
ATOM 677 N N . ARG A 1 86 ? 5.450 -12.128 -2.867 1.00 93.31 86 ARG A N 1
ATOM 678 C CA . ARG 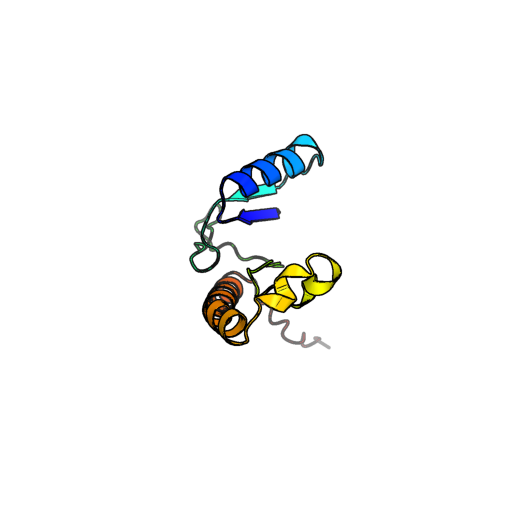A 1 86 ? 5.493 -12.460 -1.432 1.00 93.31 86 ARG A CA 1
ATOM 679 C C . ARG A 1 86 ? 4.977 -11.315 -0.555 1.00 93.31 86 ARG A C 1
ATOM 681 O O . ARG A 1 86 ? 4.248 -11.556 0.405 1.00 93.31 86 ARG A O 1
ATOM 688 N N . MET A 1 87 ? 5.355 -10.078 -0.879 1.00 93.06 87 MET A N 1
ATOM 689 C CA . MET A 1 87 ? 4.891 -8.890 -0.162 1.00 93.06 87 MET A CA 1
ATOM 690 C C . MET A 1 87 ? 3.390 -8.682 -0.380 1.00 93.06 87 MET A C 1
ATOM 692 O O . MET A 1 87 ? 2.655 -8.512 0.590 1.00 93.06 87 MET A O 1
ATOM 696 N N . GLN A 1 88 ? 2.932 -8.752 -1.633 1.00 93.50 88 GLN A N 1
ATOM 697 C CA . GLN A 1 88 ? 1.516 -8.604 -1.987 1.00 93.50 88 GLN A CA 1
ATOM 698 C C . GLN A 1 88 ? 0.641 -9.625 -1.250 1.00 93.50 88 GLN A C 1
ATOM 700 O O . GLN A 1 88 ? -0.396 -9.269 -0.691 1.00 93.50 88 GLN A O 1
ATOM 705 N N . PHE A 1 89 ? 1.091 -10.880 -1.188 1.00 94.62 89 PHE A N 1
ATOM 706 C CA . PHE A 1 89 ? 0.403 -11.946 -0.471 1.00 94.62 89 PHE A CA 1
ATOM 707 C C . PHE A 1 89 ? 0.354 -11.692 1.041 1.00 94.62 89 PHE A C 1
ATOM 709 O O . PHE A 1 89 ? -0.713 -11.803 1.639 1.00 94.62 89 PHE A O 1
ATOM 716 N N . SER A 1 90 ? 1.471 -11.282 1.652 1.00 94.44 90 SER A N 1
ATOM 717 C CA . SER A 1 90 ? 1.525 -10.933 3.080 1.00 94.44 90 SER A CA 1
ATOM 718 C C . SER A 1 90 ? 0.533 -9.818 3.436 1.00 94.44 90 SER A C 1
ATOM 720 O O . SER A 1 90 ? -0.214 -9.919 4.413 1.00 94.44 90 SER A O 1
ATOM 722 N N . ILE A 1 91 ? 0.449 -8.784 2.590 1.00 93.50 91 ILE A N 1
ATOM 723 C CA . ILE A 1 91 ? -0.535 -7.708 2.740 1.00 93.50 91 ILE A CA 1
ATOM 724 C C . ILE A 1 91 ? -1.956 -8.275 2.632 1.00 93.50 91 ILE A C 1
ATOM 726 O O . ILE A 1 91 ? -2.770 -8.043 3.523 1.00 93.50 91 ILE A O 1
ATOM 730 N N . ALA A 1 92 ? -2.262 -9.072 1.606 1.00 93.25 92 ALA A N 1
ATOM 731 C CA . ALA A 1 92 ? -3.592 -9.660 1.426 1.00 93.25 92 ALA A CA 1
ATOM 732 C C . ALA A 1 92 ? -4.026 -10.538 2.619 1.00 93.25 92 ALA A C 1
ATOM 734 O O . ALA A 1 92 ? -5.161 -10.431 3.101 1.00 93.25 92 ALA A O 1
ATOM 735 N N . GLN A 1 93 ? -3.113 -11.359 3.147 1.00 94.06 93 GLN A N 1
ATOM 736 C CA . GLN A 1 93 ? -3.350 -12.157 4.350 1.00 94.06 93 GLN A CA 1
ATOM 737 C C . GLN A 1 93 ? -3.683 -11.263 5.545 1.00 94.06 93 GLN A C 1
ATOM 739 O O . GLN A 1 93 ? -4.674 -11.502 6.241 1.00 94.06 93 GLN A O 1
ATOM 744 N N . ARG A 1 94 ? -2.910 -10.190 5.758 1.00 93.50 94 ARG A N 1
ATOM 745 C CA . ARG A 1 94 ? -3.176 -9.266 6.859 1.00 93.50 94 ARG A CA 1
ATOM 746 C C . ARG A 1 94 ? -4.528 -8.572 6.707 1.00 93.50 94 ARG A C 1
ATOM 748 O O . ARG A 1 94 ? -5.290 -8.519 7.670 1.00 93.50 94 ARG A O 1
ATOM 755 N N . LEU A 1 95 ? -4.878 -8.100 5.516 1.00 90.88 95 LEU A N 1
ATOM 756 C CA . LEU A 1 95 ? -6.155 -7.420 5.285 1.00 90.88 95 LEU A CA 1
ATOM 757 C C . LEU A 1 95 ? -7.358 -8.336 5.516 1.00 90.88 95 LEU A C 1
ATOM 759 O O . LEU A 1 95 ? -8.358 -7.890 6.070 1.00 90.88 95 LEU A O 1
ATOM 763 N N . THR A 1 96 ? -7.238 -9.625 5.196 1.00 90.12 96 THR A N 1
ATOM 764 C CA . THR A 1 96 ? -8.290 -10.618 5.470 1.00 90.12 96 THR A CA 1
ATOM 765 C C . THR A 1 96 ? -8.629 -10.680 6.960 1.00 90.12 96 THR A C 1
ATOM 767 O O . THR A 1 96 ? -9.795 -10.728 7.337 1.00 90.12 96 THR A O 1
ATOM 770 N N . THR A 1 97 ? -7.619 -10.604 7.830 1.00 89.81 97 THR A N 1
ATOM 771 C CA . THR A 1 97 ? -7.833 -10.621 9.288 1.00 89.81 97 THR A CA 1
ATOM 772 C C . THR A 1 97 ? -8.438 -9.323 9.842 1.00 89.81 97 THR A C 1
ATOM 774 O O . THR A 1 97 ? -9.018 -9.331 10.925 1.00 89.81 97 THR A O 1
ATOM 777 N N . LEU A 1 98 ? -8.316 -8.213 9.107 1.00 88.00 98 LEU A N 1
ATOM 778 C CA . LEU A 1 98 ? -8.900 -6.909 9.444 1.00 88.00 98 LEU A CA 1
ATOM 779 C C . LEU A 1 98 ? -10.309 -6.723 8.861 1.00 88.00 98 LEU A C 1
ATOM 781 O O . LEU A 1 98 ? -11.026 -5.799 9.246 1.00 88.00 98 LEU A O 1
ATOM 785 N N . TYR A 1 99 ? -10.703 -7.580 7.924 1.00 85.81 99 TYR A N 1
ATOM 786 C CA . TYR A 1 99 ? -11.978 -7.501 7.233 1.00 85.81 99 TYR A CA 1
ATOM 787 C C . TYR A 1 99 ? -13.122 -8.064 8.082 1.00 85.81 99 TYR A C 1
ATOM 789 O O . TYR A 1 99 ? -12.997 -9.103 8.741 1.00 85.81 99 TYR A O 1
ATOM 797 N N . LEU A 1 100 ? -14.274 -7.396 8.046 1.00 74.94 100 LEU A N 1
ATOM 798 C CA . LEU A 1 100 ? -15.502 -7.900 8.637 1.00 74.94 100 LEU A CA 1
ATOM 799 C C . LEU A 1 100 ? -16.138 -8.919 7.687 1.00 74.94 100 LEU A C 1
ATOM 801 O O . LEU A 1 100 ? -16.872 -8.574 6.764 1.00 74.94 100 LEU A O 1
ATOM 805 N N . PHE A 1 101 ? -15.862 -10.199 7.920 1.00 63.53 101 PHE A N 1
ATOM 806 C CA . PHE A 1 101 ? -16.484 -11.277 7.161 1.00 63.53 101 PHE A CA 1
ATOM 807 C C . PHE A 1 101 ? -17.909 -11.534 7.676 1.00 63.53 101 PHE A C 1
ATOM 809 O O . PHE A 1 101 ? -18.116 -12.289 8.625 1.00 63.53 101 PHE A O 1
ATOM 816 N N . PHE A 1 102 ? -18.907 -10.890 7.067 1.00 50.25 102 PHE A N 1
ATOM 817 C CA . PHE A 1 102 ? -20.310 -11.248 7.277 1.00 50.25 102 PHE A CA 1
ATOM 818 C C . PHE A 1 102 ? -20.610 -12.535 6.495 1.00 50.25 102 PHE A C 1
ATOM 820 O O . PHE A 1 102 ? -20.940 -12.492 5.309 1.00 50.25 102 PHE A O 1
ATOM 827 N N . ILE A 1 103 ? -20.531 -13.699 7.152 1.00 46.56 103 ILE A N 1
ATOM 828 C CA . ILE A 1 103 ? -21.252 -14.879 6.658 1.00 46.56 103 ILE A CA 1
ATOM 829 C C . ILE A 1 103 ? -22.727 -14.552 6.847 1.00 46.56 103 ILE A C 1
ATOM 831 O O . ILE A 1 103 ? -23.277 -14.705 7.936 1.00 46.56 103 ILE A O 1
ATOM 835 N N . ARG A 1 104 ? -23.381 -14.061 5.794 1.00 39.28 104 ARG A N 1
ATOM 836 C CA . ARG A 1 104 ? -24.839 -14.055 5.753 1.00 39.28 104 ARG A CA 1
ATOM 837 C C . ARG A 1 104 ? -25.261 -15.520 5.684 1.00 39.28 104 ARG A C 1
ATOM 839 O O . ARG A 1 104 ? -25.341 -16.088 4.599 1.00 39.28 104 ARG A O 1
ATOM 846 N N . LEU A 1 105 ? -25.467 -16.151 6.844 1.00 41.00 105 LEU A N 1
ATOM 847 C CA . LEU A 1 105 ? -26.225 -17.395 6.905 1.00 41.00 105 LEU A CA 1
ATOM 848 C C . LEU A 1 105 ? -27.548 -17.114 6.177 1.00 41.00 105 LEU A C 1
ATOM 850 O O . LEU A 1 105 ? -28.156 -16.069 6.441 1.00 41.00 105 LEU A O 1
ATOM 854 N N . PRO A 1 106 ? -27.978 -17.961 5.227 1.00 44.84 106 PRO A N 1
ATOM 855 C CA . PRO A 1 106 ? -29.279 -17.783 4.613 1.00 44.84 106 PRO A CA 1
ATOM 856 C C . PRO A 1 106 ? -30.304 -17.771 5.746 1.00 44.84 106 PRO A C 1
ATOM 858 O O . PRO A 1 106 ? -30.399 -18.724 6.521 1.00 44.84 106 PRO A O 1
ATOM 861 N N . HIS A 1 107 ? -31.007 -16.648 5.890 1.00 43.47 107 HIS A N 1
ATOM 862 C CA . HIS A 1 107 ? -32.131 -16.535 6.803 1.00 43.47 107 HIS A CA 1
ATOM 863 C C . HIS A 1 107 ? -33.064 -17.720 6.540 1.00 43.47 107 HIS A C 1
ATOM 865 O O . HIS A 1 107 ? -33.662 -17.807 5.469 1.00 43.47 107 HIS A O 1
ATOM 871 N N . ARG A 1 108 ? -33.208 -18.621 7.519 1.00 43.25 108 ARG A N 1
ATOM 872 C CA . ARG A 1 108 ? -34.441 -19.398 7.637 1.00 43.25 108 ARG A CA 1
ATOM 873 C C . ARG A 1 108 ? -35.554 -18.377 7.847 1.00 43.25 108 ARG A C 1
ATOM 875 O O . ARG A 1 108 ? -35.596 -17.716 8.882 1.00 43.25 108 ARG A O 1
ATOM 882 N N . THR A 1 109 ? -36.402 -18.204 6.845 1.00 39.94 109 THR A N 1
ATOM 883 C CA . THR A 1 109 ? -37.704 -17.560 7.009 1.00 39.94 109 THR A CA 1
ATOM 884 C C . THR A 1 109 ? -38.534 -18.384 7.996 1.00 39.94 109 THR A C 1
ATOM 886 O O . THR A 1 109 ? -38.575 -19.607 7.845 1.00 39.94 109 THR A O 1
ATOM 889 N N . PRO A 1 110 ? -39.185 -17.766 8.994 1.00 48.12 110 PRO A N 1
ATOM 890 C CA . PRO A 1 110 ? -40.191 -18.436 9.796 1.00 48.12 110 PRO A CA 1
ATOM 891 C C . PRO A 1 110 ? -41.549 -18.249 9.118 1.00 48.12 110 PRO A C 1
ATOM 893 O O . PRO A 1 110 ? -42.140 -17.186 9.270 1.00 48.12 110 PRO A O 1
ATOM 896 N N . LEU A 1 111 ? -42.011 -19.247 8.364 1.00 41.66 111 LEU A N 1
ATOM 897 C CA . LEU A 1 111 ? -43.428 -19.559 8.133 1.00 41.66 111 LEU A CA 1
ATOM 898 C C . LEU A 1 111 ? -43.543 -21.060 7.857 1.00 41.66 111 LEU A C 1
ATOM 900 O O . LEU A 1 111 ? -42.754 -21.548 7.016 1.00 41.66 111 LEU A O 1
#

Radius of gyration: 18.67 Å; chains: 1; bounding box: 57×40×47 Å

Foldseek 3Di:
DAEAEDQDPVVLVVCCCCCVVPPVPVDYHYYHDQLLCDDQDADPVRHGAADQDDDDDFDALCPVVCVVPVVSVVVGDPVRRVVRVVSVVSNVVSNVVRHDDPPPPPDPDDD

Sequence (111 aa):
MLIANDVDKKRCYMLIHQTLKRFHTASCVVICEDAARMPVLKGKEDEPLKFDRILCDVICSGDGTLRKNPEIWAKWTPQDALGLHRMQFSIAQRLTTLYLFFIRLPHRTPL

InterPro domains:
  IPR001678 SAM-dependent methyltransferase RsmB-F/NOP2-type domain [PS51686] (1-111)
  IPR023267 RNA (C5-cytosine) methyltransferase [PTHR22808] (1-95)
  IPR029063 S-adenosyl-L-methionine-dependent methyltransferase superfamily [G3DSA:3.40.50.150] (1-99)
  IPR029063 S-adenosyl-L-methionine-dependent methyltransferase superfamily [SSF53335] (2-94)
  IPR049560 SAM-dependent methyltransferase RsmB-F/NOP2-type, catalytic core [PF01189] (2-92)

Secondary structure (DSSP, 8-state):
-EEEE-SSHHHHHHHHHHHHHTS--TTEEEE---GGG----B-TTSPBP-BS----------GGGTTT-THHHHH--HHHHHHHHHHHHHHHHHHHHHB--------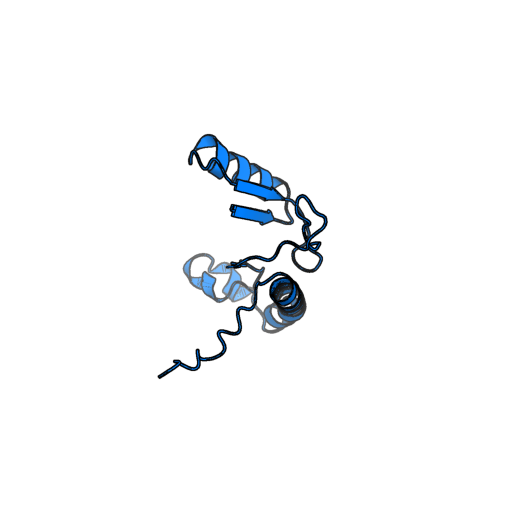----

pLDDT: mean 83.88, std 14.37, range [39.28, 94.62]

Organism: NCBI:txid51022